Protein AF-A0A7T7M7X9-F1 (afdb_monomer)

Organism: NCBI:txid675090

Solvent-accessible surface area (backbone atoms only — not comparable to full-atom values): 7424 Å² total; per-residue (Å²): 141,83,82,77,82,76,85,68,76,77,80,59,89,88,63,66,50,75,42,76,69,51,56,84,47,11,59,48,50,30,51,54,44,69,73,36,83,73,40,56,79,83,45,88,50,90,43,52,68,48,18,26,50,51,46,42,60,51,60,75,41,61,79,72,27,53,53,35,24,33,21,50,99,84,73,45,63,78,45,77,46,76,41,69,82,81,81,84,90,76,86,80,79,58,93,83,53,77,80,77,75,83,87,83,71,83,52,76,75,55,67,76,74,111

Nearest PDB structures (foldseek):
  6tdf-assembly1_A  TM=6.635E-01  e=1.095E-01  Aspergillus fumigatus Af293
  5wph-assembly1_A  TM=7.328E-01  e=7.695E-01  Pseudomonas putida KT2440
  3d8p-assembly1_A  TM=6.220E-01  e=2.479E+00  Staphy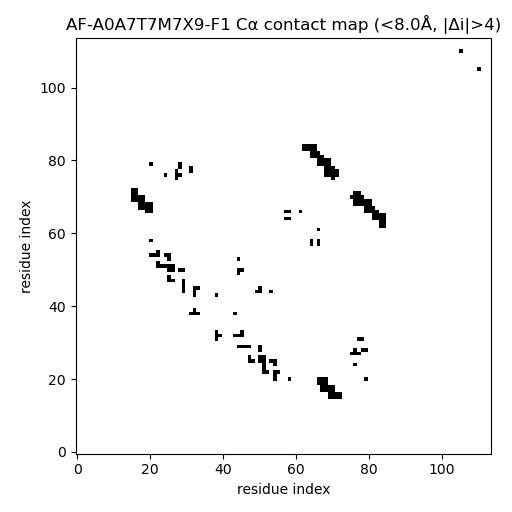lococcus aureus subsp. aureus Mu50
  1hyh-assembly1_B  TM=2.434E-01  e=4.170E+00  Weissella confusa

Foldseek 3Di:
DDDDDDPDPPPDVPQFDKDQDDLVLLVVQLVVCVPDPVVCVVPDDNDSVSSSVVSVVLVVDCQAWPKIFGHHPVRRGPDIDTDHDDDDPDDDDDPPDDDDDPDPDDDPVVVVVD

Mean predicted aligned error: 11.96 Å

InterPro domains:
  IPR016181 Acyl-CoA N-acyltransferase [SSF55729] (18-87)

Secondary structure (DSSP, 8-state):
------------TT---EE---GGGHHHHHHHHHH-GGGGGG----SHHHHHHHHHHHHH-TTT---EEEE-TTS-EEEEE-------------TTSPPPPPP-S--HHHHTT-

Radius of gyration: 20.54 Å; Cα contacts (8 Å, |Δi|>4): 111; chains: 1; bounding box: 39×33×60 Å

Structure (mmCIF, N/CA/C/O backbone):
data_AF-A0A7T7M7X9-F1
#
_entry.id   AF-A0A7T7M7X9-F1
#
loop_
_atom_site.group_PDB
_atom_site.id
_atom_site.type_symbol
_atom_site.label_atom_id
_atom_site.label_alt_id
_atom_site.label_comp_id
_atom_site.label_asym_id
_atom_site.label_entity_id
_atom_site.label_seq_id
_atom_site.pdbx_PDB_ins_code
_atom_site.Cartn_x
_atom_site.Cartn_y
_atom_site.Cartn_z
_atom_site.occupancy
_atom_site.B_iso_or_equiv
_atom_site.auth_seq_id
_atom_site.auth_comp_id
_atom_site.auth_asym_id
_atom_site.auth_atom_id
_atom_site.pdbx_PDB_model_num
ATOM 1 N N . MET A 1 1 ? -9.801 -11.186 -44.175 1.00 38.00 1 MET A N 1
ATOM 2 C CA . MET A 1 1 ? -10.035 -11.445 -42.740 1.00 38.00 1 MET A CA 1
ATOM 3 C C . MET A 1 1 ? -8.677 -11.386 -42.061 1.00 38.00 1 MET A C 1
ATOM 5 O O . MET A 1 1 ? -7.926 -12.339 -42.177 1.00 38.00 1 MET A O 1
ATOM 9 N N . SER A 1 2 ? -8.301 -10.235 -41.500 1.00 39.72 2 SER A N 1
ATOM 10 C CA . SER A 1 2 ? -6.996 -10.037 -40.853 1.00 39.72 2 SER A CA 1
ATOM 11 C C . SER A 1 2 ? -7.270 -9.648 -39.407 1.00 39.72 2 SER A C 1
ATOM 13 O O . SER A 1 2 ? -7.784 -8.561 -39.159 1.00 39.72 2 SER A O 1
ATOM 15 N N . GLY A 1 3 ? -7.040 -10.582 -38.484 1.00 34.94 3 GLY A N 1
ATOM 16 C CA . GLY A 1 3 ? -7.169 -10.351 -37.049 1.00 34.94 3 GLY A CA 1
ATOM 17 C C . GLY A 1 3 ? -5.982 -9.537 -36.548 1.00 34.94 3 GLY A C 1
ATOM 18 O O . GLY A 1 3 ? -4.839 -9.844 -36.884 1.00 34.94 3 GLY A O 1
ATOM 19 N N . ALA A 1 4 ? -6.257 -8.487 -35.780 1.00 39.09 4 ALA A N 1
ATOM 20 C CA . ALA A 1 4 ? -5.232 -7.752 -35.056 1.00 39.09 4 ALA A CA 1
ATOM 21 C C . ALA A 1 4 ? -4.549 -8.686 -34.035 1.00 39.09 4 ALA A C 1
ATOM 23 O O . ALA A 1 4 ? -5.247 -9.477 -33.394 1.00 39.09 4 ALA A O 1
ATOM 24 N N . PRO A 1 5 ? -3.219 -8.619 -33.850 1.00 43.16 5 PRO A N 1
ATOM 25 C CA . PRO A 1 5 ? -2.587 -9.274 -32.716 1.00 43.16 5 PRO A CA 1
ATOM 26 C C . PRO A 1 5 ? -3.084 -8.582 -31.445 1.00 43.16 5 PRO A C 1
ATOM 28 O O . PRO A 1 5 ? -2.848 -7.391 -31.239 1.00 43.16 5 PRO A O 1
ATOM 31 N N . GLY A 1 6 ? -3.833 -9.322 -30.626 1.00 37.06 6 GLY A N 1
ATOM 32 C CA . GLY A 1 6 ? -4.277 -8.860 -29.321 1.00 37.06 6 GLY A CA 1
ATOM 33 C C . GLY A 1 6 ? -3.067 -8.433 -28.502 1.00 37.06 6 GLY A C 1
ATOM 34 O O . GLY A 1 6 ? -2.123 -9.207 -28.338 1.00 37.06 6 GLY A O 1
ATOM 35 N N . GLY A 1 7 ? -3.095 -7.193 -28.016 1.00 38.06 7 GLY A N 1
ATOM 36 C CA . GLY A 1 7 ? -2.168 -6.689 -27.013 1.00 38.06 7 GLY A CA 1
ATOM 37 C C . GLY A 1 7 ? -2.398 -7.424 -25.700 1.00 38.06 7 GLY A C 1
ATOM 38 O O . GLY A 1 7 ? -3.015 -6.890 -24.786 1.00 38.06 7 GLY A O 1
ATOM 39 N N . GLY A 1 8 ? -1.947 -8.673 -25.624 1.00 37.25 8 GLY A N 1
ATOM 40 C CA . GLY A 1 8 ? -1.764 -9.345 -24.354 1.00 37.25 8 GLY A CA 1
ATOM 41 C C . GLY A 1 8 ? -0.643 -8.613 -23.640 1.00 37.25 8 GLY A C 1
ATOM 42 O O . GLY A 1 8 ? 0.512 -8.711 -24.056 1.00 37.25 8 GLY A O 1
ATOM 43 N N . LEU A 1 9 ? -0.981 -7.848 -22.598 1.00 53.09 9 LEU A N 1
ATOM 44 C CA . LEU A 1 9 ? -0.011 -7.539 -21.556 1.00 53.09 9 LEU A CA 1
ATOM 45 C C . LEU A 1 9 ? 0.648 -8.878 -21.204 1.00 53.09 9 LEU A C 1
ATOM 47 O O . LEU A 1 9 ? -0.053 -9.824 -20.856 1.00 53.09 9 LEU A O 1
ATOM 51 N N . LEU A 1 10 ? 1.962 -8.989 -21.398 1.00 50.38 10 LEU A N 1
ATOM 52 C CA . LEU A 1 10 ? 2.714 -10.170 -20.996 1.00 50.38 10 LEU A CA 1
ATOM 53 C C . LEU A 1 10 ? 2.456 -10.375 -19.503 1.00 50.38 10 LEU A C 1
ATOM 55 O O . LEU A 1 10 ? 2.957 -9.599 -18.689 1.00 50.38 10 LEU A O 1
ATOM 59 N N . GLU A 1 11 ? 1.657 -11.380 -19.14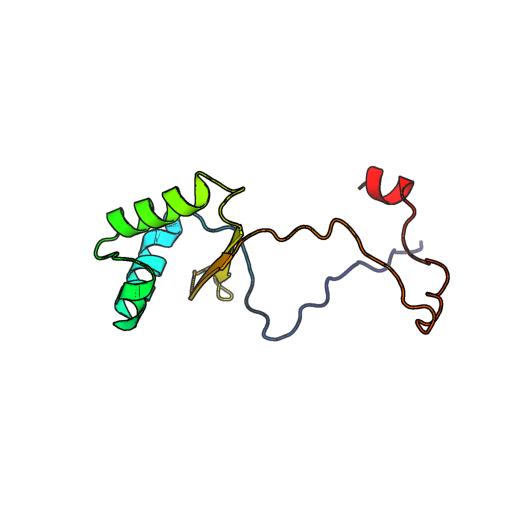4 1.00 51.91 11 GLU A N 1
ATOM 60 C CA . GLU A 1 11 ? 1.576 -11.811 -17.757 1.00 51.91 11 GLU A CA 1
ATOM 61 C C . GLU A 1 11 ? 2.970 -12.278 -17.365 1.00 51.91 11 GLU A C 1
ATOM 63 O O . GLU A 1 11 ? 3.511 -13.225 -17.937 1.00 51.91 11 GLU A O 1
ATOM 68 N N . VAL A 1 12 ? 3.595 -11.542 -16.451 1.00 57.53 12 VAL A N 1
ATOM 69 C CA . VAL A 1 12 ? 4.898 -11.898 -15.903 1.00 57.53 12 VAL A CA 1
ATOM 70 C C . VAL A 1 12 ? 4.628 -13.001 -14.881 1.00 57.53 12 VAL A C 1
ATOM 72 O O . VAL A 1 12 ? 4.008 -12.715 -13.855 1.00 57.53 12 VAL A O 1
ATOM 75 N N . PRO A 1 13 ? 5.045 -14.257 -15.124 1.00 53.75 13 PRO A N 1
ATOM 76 C CA . PRO A 1 13 ? 4.786 -15.340 -14.184 1.00 53.75 13 PRO A CA 1
ATOM 77 C C . PRO A 1 13 ? 5.401 -14.996 -12.824 1.00 53.75 13 PRO A C 1
ATOM 79 O O . PRO A 1 13 ? 6.593 -14.699 -12.741 1.00 53.75 13 PRO A O 1
ATOM 82 N N . GLY A 1 14 ? 4.584 -15.010 -11.768 1.00 64.06 14 GLY A N 1
ATOM 83 C CA . GLY A 1 14 ? 4.999 -14.625 -10.414 1.00 64.06 14 GLY A CA 1
ATOM 84 C C . GLY A 1 14 ? 4.865 -13.133 -10.079 1.00 64.06 14 GLY A C 1
ATOM 85 O O . GLY A 1 14 ? 5.294 -12.726 -9.000 1.00 64.06 14 GLY A O 1
ATOM 86 N N . ALA A 1 15 ? 4.277 -12.311 -10.954 1.00 68.31 15 ALA A N 1
ATOM 87 C CA . ALA A 1 15 ? 3.873 -10.958 -10.588 1.00 68.31 15 ALA A CA 1
ATOM 88 C C . ALA A 1 15 ? 2.578 -11.002 -9.769 1.00 68.31 15 ALA A C 1
ATOM 90 O O . ALA A 1 15 ? 1.528 -11.380 -10.280 1.00 68.31 15 ALA A O 1
ATOM 91 N N . ALA A 1 16 ? 2.656 -10.598 -8.502 1.00 80.69 16 ALA A N 1
ATOM 92 C CA . ALA A 1 16 ? 1.468 -10.404 -7.682 1.00 80.69 16 ALA A CA 1
ATOM 93 C C . ALA A 1 16 ? 0.603 -9.277 -8.285 1.00 80.69 16 ALA A C 1
ATOM 95 O O . ALA A 1 16 ? 1.147 -8.197 -8.565 1.00 80.69 16 ALA A O 1
ATOM 96 N N . PRO A 1 17 ? -0.709 -9.488 -8.497 1.00 90.00 17 PRO A N 1
ATOM 97 C CA . PRO A 1 17 ? -1.575 -8.447 -9.027 1.00 90.00 17 PRO A CA 1
ATOM 98 C C . PRO A 1 17 ? -1.607 -7.215 -8.115 1.00 90.00 17 PRO A C 1
ATOM 100 O O . PRO A 1 17 ? -1.557 -7.306 -6.885 1.00 90.00 17 PRO A O 1
ATOM 103 N N . LEU A 1 18 ? -1.694 -6.040 -8.740 1.00 92.44 18 LEU A N 1
ATOM 104 C CA . LEU A 1 18 ? -1.854 -4.764 -8.049 1.00 92.44 18 LEU A CA 1
ATOM 105 C C . LEU A 1 18 ? -3.236 -4.192 -8.331 1.00 92.44 18 LEU A C 1
ATOM 107 O O . LEU A 1 18 ? -3.685 -4.149 -9.479 1.00 92.44 18 LEU A O 1
ATOM 111 N N . ARG A 1 19 ? -3.882 -3.662 -7.293 1.00 94.25 19 ARG A N 1
ATOM 112 C CA . ARG A 1 19 ? -5.129 -2.904 -7.436 1.00 94.25 19 ARG A CA 1
ATOM 113 C C . ARG A 1 19 ? -5.187 -1.711 -6.500 1.00 94.25 19 ARG A C 1
ATOM 115 O O . ARG A 1 19 ? -4.398 -1.582 -5.566 1.00 94.25 19 ARG A O 1
ATOM 122 N N . ARG A 1 20 ? -6.178 -0.843 -6.712 1.00 93.50 20 ARG A N 1
ATOM 123 C CA . ARG A 1 20 ? -6.502 0.191 -5.728 1.00 93.50 20 ARG A CA 1
ATOM 124 C C . ARG A 1 20 ? -6.991 -0.461 -4.421 1.00 93.50 20 ARG A C 1
ATOM 126 O O . ARG A 1 20 ? -7.792 -1.406 -4.484 1.00 93.50 20 ARG A O 1
ATOM 133 N N . PRO A 1 21 ? -6.525 0.014 -3.252 1.00 94.31 21 PRO A N 1
ATOM 134 C CA . PRO A 1 21 ? -7.060 -0.420 -1.969 1.00 94.31 21 PRO A CA 1
ATOM 135 C C . PRO A 1 21 ? -8.545 -0.084 -1.849 1.00 94.31 21 PRO A C 1
ATOM 137 O O . PRO A 1 21 ? -9.034 0.898 -2.411 1.00 94.31 21 PRO A O 1
ATOM 140 N N . ARG A 1 22 ? -9.261 -0.902 -1.088 1.00 95.19 22 ARG A N 1
ATOM 141 C CA . ARG A 1 22 ? -10.681 -0.746 -0.781 1.00 95.19 22 ARG A CA 1
ATOM 142 C C . ARG A 1 22 ? -10.821 -0.665 0.729 1.00 95.19 22 ARG A C 1
ATOM 144 O O . ARG A 1 22 ? -10.111 -1.351 1.453 1.00 95.19 22 ARG A O 1
ATOM 151 N N . VAL A 1 23 ? -11.792 0.099 1.228 1.00 96.00 23 VAL A N 1
ATOM 152 C CA . VAL A 1 23 ? -12.051 0.179 2.680 1.00 96.00 23 VAL A CA 1
ATOM 153 C C . VAL A 1 23 ? -12.286 -1.210 3.288 1.00 96.00 23 VAL A C 1
ATOM 155 O O . VAL A 1 23 ? -11.867 -1.455 4.411 1.00 96.00 23 VAL A O 1
ATOM 158 N N . SER A 1 24 ? -12.883 -2.138 2.535 1.00 96.06 24 SER A N 1
ATOM 159 C CA . SER A 1 24 ? -13.096 -3.531 2.947 1.00 96.06 24 SER A CA 1
ATOM 160 C C . SER A 1 24 ? -11.813 -4.333 3.193 1.00 96.06 24 SER A C 1
ATOM 162 O O . SER A 1 24 ? -11.897 -5.409 3.773 1.00 96.06 24 SER A O 1
ATOM 164 N N . ASP A 1 25 ? -10.641 -3.838 2.787 1.00 96.56 25 ASP A N 1
ATOM 165 C CA . ASP A 1 25 ? -9.353 -4.501 3.022 1.00 96.56 25 ASP A CA 1
ATOM 166 C C . ASP A 1 25 ? -8.880 -4.393 4.486 1.00 96.56 25 ASP A C 1
ATOM 168 O O . ASP A 1 25 ? -7.875 -4.997 4.861 1.00 96.56 25 ASP A O 1
ATOM 172 N N . G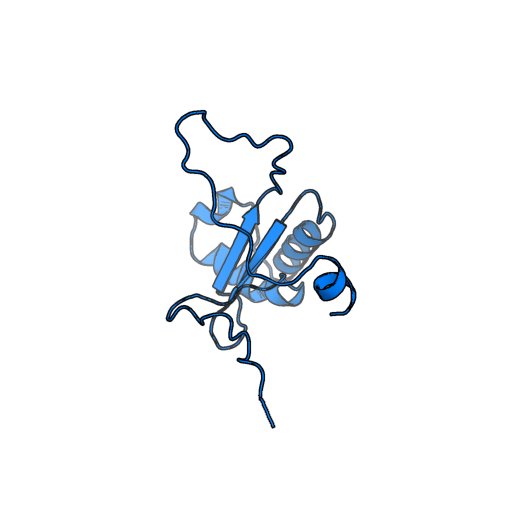LY A 1 26 ? -9.593 -3.647 5.341 1.00 96.19 26 GLY A N 1
ATOM 173 C CA . GLY A 1 26 ? -9.205 -3.410 6.735 1.00 96.19 26 GLY A CA 1
ATOM 174 C C . GLY A 1 26 ? -8.852 -4.657 7.554 1.00 96.19 26 GLY A C 1
ATOM 175 O O . GLY A 1 26 ? -7.848 -4.608 8.260 1.00 96.19 26 GLY A O 1
ATOM 176 N N . PRO A 1 27 ? -9.588 -5.784 7.480 1.00 96.69 27 PRO A N 1
ATOM 177 C CA . PRO A 1 27 ? -9.192 -7.003 8.184 1.00 96.69 27 PRO A CA 1
ATOM 178 C C . PRO A 1 27 ? -7.792 -7.496 7.789 1.00 96.69 27 PRO A C 1
ATOM 180 O O . PRO A 1 27 ? -6.984 -7.782 8.666 1.00 96.69 27 PRO A O 1
ATOM 183 N N . ALA A 1 28 ? -7.462 -7.496 6.495 1.00 95.69 28 ALA A N 1
ATOM 184 C CA . ALA A 1 28 ? -6.140 -7.900 6.014 1.00 95.69 28 ALA A CA 1
ATOM 185 C C . ALA A 1 28 ? -5.041 -6.904 6.428 1.00 95.69 28 ALA A C 1
ATOM 187 O O . ALA A 1 28 ? -3.932 -7.304 6.778 1.00 95.69 28 ALA A O 1
ATOM 188 N N . VAL A 1 29 ? -5.355 -5.604 6.463 1.00 94.50 29 VAL A N 1
ATOM 189 C CA . VAL A 1 29 ? -4.443 -4.576 6.993 1.00 94.50 29 VAL A CA 1
ATOM 190 C C . VAL A 1 29 ? -4.177 -4.797 8.483 1.00 94.50 29 VAL A C 1
ATOM 192 O O . VAL A 1 29 ? -3.031 -4.722 8.920 1.00 94.50 29 VAL A O 1
ATOM 195 N N . LEU A 1 30 ? -5.206 -5.108 9.274 1.00 95.38 30 LEU A N 1
ATOM 196 C CA . LEU A 1 30 ? -5.037 -5.428 10.690 1.00 95.38 30 LEU A CA 1
ATOM 197 C C . LEU A 1 30 ? -4.153 -6.664 10.891 1.00 95.38 30 LEU A C 1
ATOM 199 O O . LEU A 1 30 ? -3.293 -6.657 11.773 1.00 95.38 30 LEU A O 1
ATOM 203 N N . ASP A 1 31 ? -4.355 -7.703 10.084 1.00 94.50 31 ASP A N 1
ATOM 204 C CA . ASP A 1 31 ? -3.534 -8.913 10.133 1.00 94.50 31 ASP A CA 1
ATOM 205 C C . ASP A 1 31 ? -2.065 -8.599 9.815 1.00 94.50 31 ASP A C 1
ATOM 207 O O . ASP A 1 31 ? -1.176 -9.059 10.535 1.00 94.50 31 ASP A O 1
ATOM 211 N N . ALA A 1 32 ? -1.803 -7.725 8.837 1.00 90.94 32 ALA A N 1
ATOM 212 C CA . ALA A 1 32 ? -0.455 -7.239 8.543 1.00 90.94 32 ALA A CA 1
ATOM 213 C C . ALA A 1 32 ? 0.162 -6.460 9.722 1.00 90.94 32 ALA A C 1
ATOM 215 O O . ALA A 1 32 ? 1.296 -6.724 10.114 1.00 90.94 32 ALA A O 1
ATOM 216 N N . PHE A 1 33 ? -0.581 -5.554 10.370 1.00 92.25 33 PHE A N 1
ATOM 217 C CA . PHE A 1 33 ? -0.087 -4.836 11.559 1.00 92.25 33 PHE A CA 1
ATOM 218 C C . PHE A 1 33 ? 0.223 -5.762 12.747 1.00 92.25 33 PHE A C 1
ATOM 220 O O . PHE A 1 33 ? 1.025 -5.408 13.613 1.00 92.25 33 PHE A O 1
ATOM 227 N N . ARG A 1 34 ? -0.405 -6.942 12.804 1.00 92.25 34 ARG A N 1
ATOM 228 C CA . ARG A 1 34 ? -0.178 -7.952 13.848 1.00 92.25 34 ARG A CA 1
ATOM 229 C C . ARG A 1 34 ? 0.960 -8.916 13.528 1.00 92.25 34 ARG A C 1
ATOM 231 O O . ARG A 1 34 ? 1.461 -9.551 14.455 1.00 92.25 34 ARG A O 1
ATOM 238 N N . SER A 1 35 ? 1.367 -9.042 12.265 1.00 89.44 35 SER A N 1
ATOM 239 C CA . SER A 1 35 ? 2.367 -10.033 11.859 1.00 89.44 35 SER A CA 1
ATOM 240 C C . SER A 1 35 ? 3.796 -9.661 12.261 1.00 89.44 35 SER A C 1
ATOM 242 O O . SER A 1 35 ? 4.633 -10.554 12.370 1.00 89.44 35 SER A O 1
ATOM 244 N N . ASP 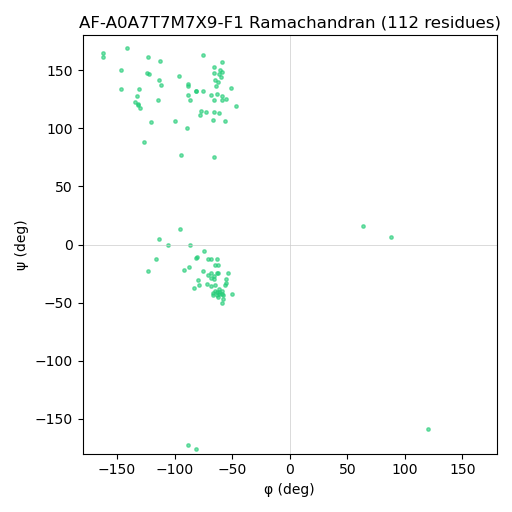A 1 36 ? 4.092 -8.374 12.491 1.00 87.38 36 ASP A N 1
ATOM 245 C CA . ASP A 1 36 ? 5.426 -7.914 12.898 1.00 87.38 36 ASP A CA 1
ATOM 246 C C . ASP A 1 36 ? 5.370 -6.692 13.833 1.00 87.38 36 ASP A C 1
ATOM 248 O O . ASP A 1 36 ? 4.701 -5.694 13.571 1.00 87.38 36 ASP A O 1
ATOM 252 N N . THR A 1 37 ? 6.148 -6.729 14.916 1.00 81.75 37 THR A N 1
ATOM 253 C CA . THR A 1 37 ? 6.287 -5.614 15.872 1.00 81.75 37 THR A CA 1
ATOM 254 C C . THR A 1 37 ? 6.891 -4.339 15.263 1.00 81.75 37 THR A C 1
ATOM 256 O O . THR A 1 37 ? 6.617 -3.232 15.743 1.00 81.75 37 THR A O 1
ATOM 259 N N . GLN A 1 38 ? 7.669 -4.454 14.182 1.00 87.25 38 GLN A N 1
ATOM 260 C CA . GLN A 1 38 ? 8.214 -3.318 13.432 1.00 87.25 38 GLN A CA 1
ATOM 261 C C . GLN A 1 38 ? 7.147 -2.552 12.636 1.00 87.25 38 GLN A C 1
ATOM 263 O O . GLN A 1 38 ? 7.409 -1.419 12.230 1.00 87.25 38 GLN A O 1
ATOM 268 N N . MET A 1 39 ? 5.933 -3.095 12.477 1.00 85.56 39 MET A N 1
ATOM 269 C CA . MET A 1 39 ? 4.807 -2.370 11.868 1.00 85.56 39 MET A CA 1
ATOM 270 C C . MET A 1 39 ? 4.395 -1.128 12.663 1.00 85.56 39 MET A C 1
ATOM 272 O O . MET A 1 39 ? 3.796 -0.217 12.100 1.00 85.56 39 MET A O 1
ATOM 276 N N . SER A 1 40 ? 4.803 -1.025 13.934 1.00 83.62 40 SER A N 1
ATOM 277 C CA . SER A 1 40 ? 4.666 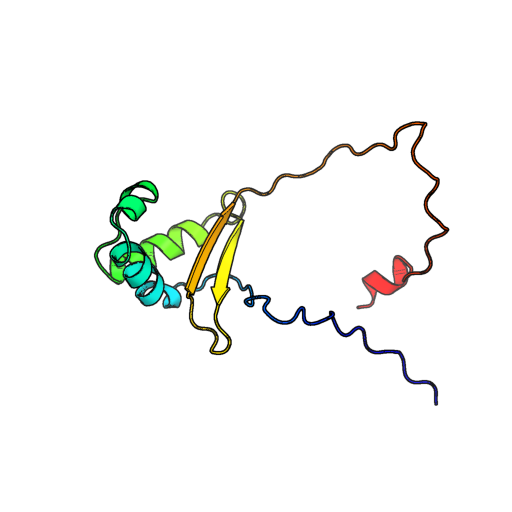0.195 14.743 1.00 83.62 40 SER A CA 1
ATOM 278 C C . SER A 1 40 ? 5.260 1.452 14.083 1.00 83.62 40 SER A C 1
ATOM 280 O O . SER A 1 40 ? 4.805 2.562 14.360 1.00 83.62 40 SER A O 1
ATOM 282 N N . ARG A 1 41 ? 6.235 1.297 13.174 1.00 85.06 41 ARG A N 1
ATOM 283 C CA . ARG A 1 41 ? 6.811 2.401 12.384 1.00 85.06 41 ARG A CA 1
ATOM 284 C C . ARG A 1 41 ? 5.812 3.026 11.408 1.00 85.06 41 ARG A C 1
ATOM 286 O O . ARG A 1 41 ? 5.914 4.215 11.138 1.00 85.06 41 ARG A O 1
ATOM 293 N N . GLN A 1 42 ? 4.852 2.238 10.920 1.00 83.75 42 GLN A N 1
ATOM 294 C CA . GLN A 1 42 ? 3.805 2.678 9.990 1.00 83.75 42 GLN A CA 1
ATOM 295 C C . GLN A 1 42 ? 2.582 3.265 10.711 1.00 83.75 42 GLN A C 1
ATOM 297 O O . GLN A 1 42 ? 1.613 3.677 10.073 1.00 83.75 42 GLN A O 1
ATOM 302 N N . GLY A 1 43 ? 2.611 3.291 12.046 1.00 83.75 43 GLY A N 1
ATOM 303 C CA . GLY A 1 43 ? 1.521 3.746 12.898 1.00 83.75 43 GLY A CA 1
ATOM 304 C C . GLY A 1 43 ? 1.039 2.650 13.840 1.00 83.75 43 GLY A C 1
ATOM 305 O O . GLY A 1 43 ? 1.748 1.702 14.167 1.00 83.75 43 GLY A O 1
ATOM 306 N N . THR A 1 44 ? -0.183 2.790 14.338 1.00 86.12 44 THR A N 1
ATOM 307 C CA . THR A 1 44 ? -0.790 1.806 15.236 1.00 86.12 44 THR A CA 1
ATOM 308 C C . THR A 1 44 ? -2.194 1.492 14.753 1.00 86.12 44 THR A C 1
ATOM 310 O O . THR A 1 44 ? -3.037 2.382 14.689 1.00 86.12 44 THR A O 1
ATOM 313 N N . VAL A 1 45 ? -2.425 0.217 14.448 1.00 91.69 45 VAL A N 1
ATOM 314 C CA . VAL A 1 45 ? -3.730 -0.351 14.112 1.00 91.69 45 VAL A CA 1
ATOM 315 C C . VAL A 1 45 ? -3.896 -1.623 14.937 1.00 91.69 45 VAL A C 1
ATOM 317 O O . VAL A 1 45 ? -3.072 -2.534 14.870 1.00 91.69 45 VAL A O 1
ATOM 320 N N . ARG A 1 46 ? -4.929 -1.668 15.775 1.00 92.50 46 ARG A N 1
ATOM 321 C CA . ARG A 1 46 ? -5.188 -2.757 16.734 1.00 92.50 46 ARG A CA 1
ATOM 322 C C . ARG A 1 46 ? -6.557 -3.392 16.538 1.00 92.50 46 ARG A C 1
ATOM 324 O O . ARG A 1 46 ? -6.753 -4.551 16.926 1.00 92.50 46 ARG A O 1
ATOM 331 N N . THR A 1 47 ? -7.483 -2.658 15.928 1.00 96.19 47 THR A N 1
ATOM 332 C CA . THR A 1 47 ? -8.853 -3.099 15.655 1.00 96.19 47 THR A CA 1
ATOM 333 C C . THR A 1 47 ? -9.185 -3.016 14.165 1.00 96.19 47 THR A C 1
ATOM 335 O O . THR A 1 47 ? -8.529 -2.314 13.398 1.00 96.19 47 THR A O 1
ATOM 338 N N . VAL A 1 48 ? -10.231 -3.735 13.745 1.00 97.00 48 VAL A N 1
ATOM 339 C CA . VAL A 1 48 ? -10.711 -3.699 12.351 1.00 97.00 48 VAL A CA 1
ATOM 340 C C . VAL A 1 48 ? -11.242 -2.308 11.995 1.00 97.00 48 VAL A C 1
ATOM 342 O O . VAL A 1 48 ? -11.052 -1.833 10.882 1.00 97.00 48 VAL A O 1
ATOM 345 N N . GLU A 1 49 ? -11.868 -1.618 12.948 1.00 96.81 49 GLU A N 1
ATOM 346 C CA . GLU A 1 49 ? -12.371 -0.257 12.755 1.00 96.81 49 GLU A CA 1
ATOM 347 C C . GLU A 1 49 ? -11.236 0.759 12.558 1.00 96.81 49 GLU A C 1
ATOM 349 O O . GLU A 1 49 ? -11.297 1.603 11.657 1.00 96.81 49 GLU A O 1
ATOM 354 N N . GLU A 1 50 ? -10.163 0.640 13.343 1.00 95.56 50 GLU A N 1
ATOM 355 C CA . GLU A 1 50 ? -8.943 1.424 13.144 1.00 95.56 50 GLU A CA 1
ATOM 356 C C . GLU A 1 50 ? -8.314 1.124 11.782 1.00 95.56 50 GLU A C 1
ATOM 358 O O . GLU A 1 50 ? -7.871 2.050 11.106 1.00 95.56 50 GLU A O 1
ATOM 363 N N . ALA A 1 51 ? -8.338 -0.134 11.335 1.00 95.81 51 ALA A N 1
ATOM 364 C CA . ALA A 1 51 ? -7.817 -0.520 10.028 1.00 95.81 51 ALA A CA 1
ATOM 365 C C . ALA A 1 51 ? -8.645 0.067 8.874 1.00 95.81 51 ALA A C 1
ATOM 367 O O . ALA A 1 51 ? -8.084 0.616 7.928 1.00 95.81 51 ALA A O 1
ATOM 368 N N . HIS A 1 52 ? -9.978 0.041 8.965 1.00 96.38 52 HIS A N 1
ATOM 369 C CA . HIS A 1 52 ? -10.841 0.730 8.000 1.00 96.38 52 HIS A CA 1
ATOM 370 C C . HIS A 1 52 ? -10.554 2.232 7.964 1.00 96.38 52 HIS A C 1
ATOM 372 O O . HIS A 1 52 ? -10.497 2.828 6.891 1.00 96.38 52 HIS A O 1
ATOM 378 N N . THR A 1 53 ? -10.369 2.846 9.133 1.00 94.75 53 THR A N 1
ATOM 379 C CA . THR A 1 53 ? -10.038 4.271 9.248 1.00 94.75 53 THR A CA 1
ATOM 380 C C . THR A 1 53 ? -8.674 4.574 8.636 1.00 94.75 53 THR A C 1
ATOM 382 O O . THR A 1 53 ? -8.527 5.575 7.940 1.00 94.75 53 THR A O 1
ATOM 385 N N . TYR A 1 54 ? -7.693 3.698 8.848 1.00 92.62 54 TYR A N 1
ATOM 386 C CA . TYR A 1 54 ? -6.371 3.790 8.243 1.00 92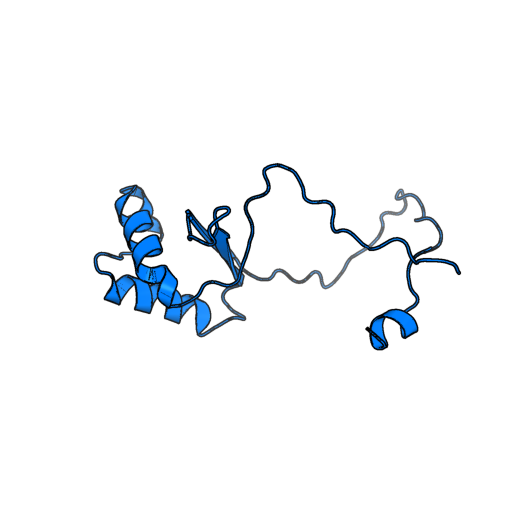.62 54 TYR A CA 1
ATOM 387 C C . TYR A 1 54 ? -6.458 3.769 6.712 1.00 92.62 54 TYR A C 1
ATOM 389 O O . TYR A 1 54 ? -5.958 4.684 6.063 1.00 92.62 54 TYR A O 1
ATOM 397 N N . VAL A 1 55 ? -7.181 2.802 6.133 1.00 93.81 55 VAL A N 1
ATOM 398 C CA . VAL A 1 55 ? -7.373 2.724 4.675 1.00 93.81 55 VAL A CA 1
ATOM 399 C C . VAL A 1 55 ? -8.135 3.936 4.139 1.00 93.81 55 VAL A C 1
ATOM 401 O O . VAL A 1 55 ? -7.756 4.475 3.108 1.00 93.81 55 VAL A O 1
ATOM 404 N N . LYS A 1 56 ? -9.176 4.415 4.832 1.00 93.38 56 LYS A N 1
ATOM 405 C CA . LYS A 1 56 ? -9.903 5.627 4.415 1.00 93.38 56 LYS A CA 1
ATOM 406 C C . LYS A 1 56 ? -8.986 6.843 4.319 1.00 93.38 56 LYS A C 1
ATOM 408 O O . LYS A 1 56 ? -8.998 7.509 3.297 1.00 93.38 56 LYS A O 1
ATOM 413 N N . ARG A 1 57 ? -8.138 7.078 5.325 1.00 90.56 57 ARG A N 1
ATOM 414 C CA . ARG A 1 57 ? -7.193 8.211 5.316 1.00 90.56 57 ARG A CA 1
ATOM 415 C C . ARG A 1 57 ? -6.248 8.173 4.120 1.00 90.56 57 ARG A C 1
ATOM 417 O O . ARG A 1 57 ? -5.987 9.208 3.526 1.00 90.56 57 ARG A O 1
ATOM 424 N N . LEU A 1 58 ? -5.777 6.982 3.759 1.00 89.12 58 LEU A N 1
ATOM 425 C CA . LEU A 1 58 ? -4.934 6.776 2.583 1.00 89.12 58 LEU A CA 1
ATOM 426 C C . LEU A 1 58 ? -5.664 7.063 1.260 1.00 89.12 58 LEU A C 1
ATOM 428 O O . LEU A 1 58 ? -5.027 7.399 0.269 1.00 89.12 58 LEU A O 1
ATOM 432 N N . LEU A 1 59 ? -6.990 6.905 1.231 1.00 90.00 59 LEU A N 1
ATOM 433 C CA . LEU A 1 59 ? -7.821 7.143 0.050 1.00 90.00 59 LEU A CA 1
ATOM 434 C C . LEU A 1 59 ? -8.374 8.576 -0.025 1.00 90.00 59 LEU A C 1
ATOM 436 O O . LEU A 1 59 ? -8.736 9.014 -1.115 1.00 90.00 59 LEU A O 1
ATOM 440 N N . ASP A 1 60 ? -8.452 9.289 1.103 1.00 89.50 60 ASP A N 1
ATOM 441 C CA . ASP A 1 60 ? -9.049 10.629 1.195 1.00 89.50 60 ASP A CA 1
ATOM 442 C C . ASP A 1 60 ? -8.227 11.701 0.452 1.00 89.50 60 ASP A C 1
ATOM 444 O O . ASP A 1 60 ? -8.812 12.654 -0.065 1.00 89.50 60 ASP A O 1
ATOM 448 N N . ASP A 1 61 ? -6.901 11.538 0.341 1.00 81.06 61 ASP A N 1
ATOM 449 C CA . ASP A 1 61 ? -6.031 12.411 -0.463 1.00 81.06 61 ASP A CA 1
ATOM 450 C C . ASP A 1 61 ? -5.173 11.607 -1.468 1.00 81.06 61 ASP A C 1
ATOM 452 O O . ASP A 1 61 ? -4.028 11.239 -1.185 1.00 81.06 61 ASP A O 1
ATOM 456 N N . PRO A 1 62 ? -5.700 11.353 -2.682 1.00 70.19 62 PRO A N 1
ATOM 457 C CA . PRO A 1 62 ? -4.986 10.621 -3.730 1.00 70.19 62 PRO A CA 1
ATOM 458 C C . PRO A 1 62 ? -3.782 11.371 -4.321 1.00 70.19 62 PRO A C 1
ATOM 460 O O . PRO A 1 62 ? -3.031 10.791 -5.110 1.00 70.19 62 PRO A O 1
ATOM 463 N N . GLN A 1 63 ? -3.638 12.671 -4.034 1.00 68.94 63 GLN A N 1
ATOM 464 C CA . GLN A 1 63 ? -2.474 13.452 -4.457 1.00 68.94 63 GLN A CA 1
ATOM 465 C C . GLN A 1 63 ? -1.314 13.255 -3.482 1.00 68.94 63 GLN A C 1
ATOM 467 O O . GLN A 1 63 ? -0.175 13.138 -3.929 1.00 68.94 63 GLN A O 1
ATOM 472 N N . ALA A 1 64 ? -1.609 13.151 -2.184 1.00 72.88 64 ALA A N 1
ATOM 473 C CA . ALA A 1 64 ? -0.619 12.833 -1.161 1.00 72.88 64 ALA A CA 1
ATOM 474 C C . ALA A 1 64 ? -0.160 11.366 -1.217 1.00 72.88 64 ALA A C 1
ATOM 476 O O . ALA A 1 64 ? 1.009 11.085 -0.959 1.00 72.88 64 ALA A O 1
ATOM 477 N N . HIS A 1 65 ? -1.059 10.444 -1.585 1.00 79.62 65 HIS A N 1
ATOM 478 C CA . HIS A 1 65 ? -0.801 9.007 -1.504 1.00 79.62 65 HIS A CA 1
ATOM 479 C C . HIS A 1 65 ? -1.135 8.262 -2.806 1.00 79.62 65 HIS A C 1
ATOM 481 O O . HIS A 1 65 ? -2.289 8.160 -3.232 1.00 79.62 65 HIS A O 1
ATOM 487 N N . GLN A 1 66 ? -0.122 7.654 -3.427 1.00 88.12 66 GLN A N 1
ATOM 488 C CA . GLN A 1 66 ? -0.284 6.668 -4.498 1.00 88.12 66 GLN A CA 1
ATOM 489 C C . GLN A 1 66 ? -0.276 5.259 -3.921 1.00 88.12 66 GLN A C 1
ATOM 491 O O . GLN A 1 66 ? 0.703 4.521 -4.027 1.00 88.12 66 GLN A O 1
ATOM 496 N N . VAL A 1 67 ? -1.408 4.881 -3.331 1.00 91.50 67 VAL A N 1
ATOM 497 C CA . VAL A 1 67 ? -1.522 3.592 -2.649 1.00 91.50 67 VAL A CA 1
ATOM 498 C C . VAL A 1 67 ? -1.956 2.479 -3.593 1.00 91.50 67 VAL A C 1
ATOM 500 O O . VAL A 1 67 ? -2.881 2.643 -4.403 1.00 91.50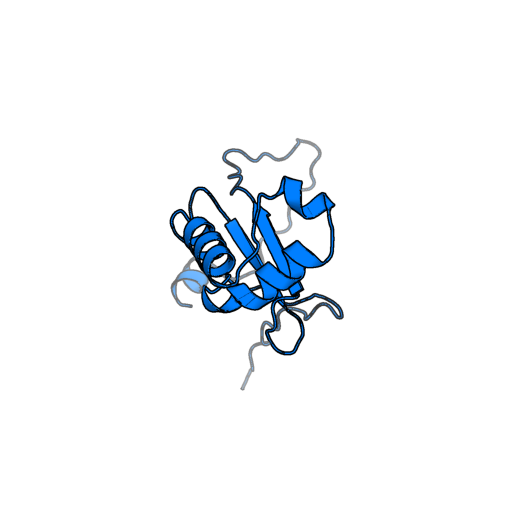 67 VAL A O 1
ATOM 503 N N . TRP A 1 68 ? -1.311 1.327 -3.424 1.00 93.88 68 TRP A N 1
ATOM 504 C CA . TRP A 1 68 ? -1.589 0.080 -4.124 1.00 93.88 68 TRP A CA 1
ATOM 505 C C . TRP A 1 68 ? -1.691 -1.081 -3.137 1.00 93.88 68 TRP A C 1
ATOM 507 O O . TRP A 1 68 ? -0.851 -1.249 -2.253 1.00 93.88 68 TRP A O 1
ATOM 517 N N . ALA A 1 69 ? -2.728 -1.896 -3.308 1.00 95.06 69 ALA A N 1
ATOM 518 C CA . ALA A 1 69 ? -2.846 -3.187 -2.656 1.00 95.06 69 ALA A CA 1
ATOM 519 C C . ALA A 1 69 ? -2.169 -4.243 -3.533 1.00 95.06 69 ALA A C 1
ATOM 521 O O . ALA A 1 69 ? -2.470 -4.343 -4.725 1.00 95.06 69 ALA A O 1
ATOM 522 N N . VAL A 1 70 ? -1.279 -5.020 -2.921 1.00 94.19 70 VAL A N 1
ATOM 523 C CA . VAL A 1 70 ? -0.734 -6.250 -3.494 1.00 94.19 70 VAL A CA 1
ATOM 524 C C . VAL A 1 70 ? -1.693 -7.369 -3.123 1.00 94.19 70 VAL A C 1
ATOM 526 O O . VAL A 1 70 ? -1.978 -7.551 -1.933 1.00 94.19 70 VAL A O 1
ATOM 529 N N . THR A 1 71 ? -2.199 -8.095 -4.114 1.00 94.62 71 THR A N 1
ATOM 530 C CA . THR A 1 71 ? -3.119 -9.212 -3.885 1.00 94.62 71 THR A CA 1
ATOM 531 C C . THR A 1 71 ? -2.486 -10.544 -4.249 1.00 94.62 71 THR A C 1
ATOM 533 O O . THR A 1 71 ? -1.518 -10.602 -5.005 1.00 94.62 71 THR A O 1
ATOM 536 N N . ASP A 1 72 ? -3.025 -11.616 -3.681 1.00 91.38 72 ASP A N 1
ATOM 537 C CA . ASP A 1 72 ? -2.856 -12.954 -4.243 1.00 91.38 72 ASP A CA 1
ATOM 538 C C . ASP A 1 72 ? -3.854 -13.187 -5.398 1.00 91.38 72 ASP A C 1
ATOM 540 O O . ASP A 1 72 ? -4.585 -12.274 -5.807 1.00 91.38 72 ASP A O 1
ATOM 544 N N . ASP A 1 73 ? -3.851 -14.403 -5.946 1.00 88.56 73 ASP A N 1
ATOM 545 C CA . ASP A 1 73 ? -4.693 -14.799 -7.082 1.00 88.56 73 ASP A CA 1
ATOM 546 C C . ASP A 1 73 ? -6.202 -14.774 -6.752 1.00 88.56 73 ASP A C 1
ATOM 548 O O . ASP A 1 73 ? -7.029 -14.695 -7.661 1.00 88.56 73 ASP A O 1
ATOM 552 N N . ASP A 1 74 ? -6.569 -14.775 -5.464 1.00 90.44 74 ASP A N 1
ATOM 553 C CA . ASP A 1 74 ? -7.954 -14.749 -4.973 1.00 90.44 74 ASP A CA 1
ATOM 554 C C . ASP A 1 74 ? -8.452 -13.316 -4.646 1.00 90.44 74 ASP A C 1
ATOM 556 O O . ASP A 1 74 ? -9.480 -13.141 -3.988 1.00 90.44 74 ASP A O 1
ATOM 560 N N . ASP A 1 75 ? -7.736 -12.269 -5.085 1.00 90.06 75 ASP A N 1
ATOM 561 C CA . ASP A 1 75 ? -8.000 -10.840 -4.791 1.00 90.06 75 ASP A CA 1
ATOM 562 C C . ASP A 1 75 ? -7.882 -10.467 -3.293 1.00 90.06 75 ASP A C 1
ATOM 564 O O . ASP A 1 75 ? -8.311 -9.384 -2.856 1.00 90.06 75 ASP A O 1
ATOM 568 N N . ARG A 1 76 ? -7.264 -11.334 -2.477 1.00 91.25 76 ARG A N 1
ATOM 569 C CA . ARG A 1 76 ? -7.021 -11.051 -1.061 1.00 91.25 76 ARG A CA 1
ATOM 570 C C . ARG A 1 76 ? -5.783 -10.179 -0.917 1.00 91.25 76 ARG A C 1
ATOM 572 O O . ARG A 1 76 ? -4.726 -10.473 -1.466 1.00 91.25 76 ARG A O 1
ATOM 579 N N . LEU A 1 77 ? -5.901 -9.110 -0.129 1.00 94.38 77 LEU A N 1
ATOM 580 C CA . LEU A 1 77 ? -4.773 -8.234 0.175 1.00 94.38 77 LEU A CA 1
ATOM 581 C C . LEU A 1 77 ? -3.722 -8.990 0.997 1.00 94.38 77 LEU A C 1
ATOM 583 O O . LEU A 1 77 ? -4.016 -9.495 2.080 1.00 94.38 77 LEU A O 1
ATOM 587 N N . ILE A 1 78 ? -2.492 -9.007 0.491 1.00 93.38 78 ILE A N 1
ATOM 588 C CA . ILE A 1 78 ? -1.314 -9.571 1.167 1.00 93.38 78 ILE A CA 1
ATOM 589 C C . ILE A 1 78 ? -0.257 -8.508 1.483 1.00 93.38 78 ILE A C 1
ATOM 591 O O . ILE A 1 78 ? 0.661 -8.756 2.262 1.00 93.38 78 ILE A O 1
ATOM 595 N N . GLY A 1 79 ? -0.387 -7.312 0.906 1.00 91.62 79 GLY A N 1
ATOM 596 C CA . GLY A 1 79 ? 0.504 -6.191 1.166 1.00 91.62 79 GLY A CA 1
ATOM 597 C C . GLY A 1 79 ? -0.099 -4.859 0.740 1.00 91.62 79 GLY A C 1
ATOM 598 O O . GLY A 1 79 ? -1.034 -4.802 -0.061 1.00 91.62 79 GLY A O 1
ATOM 599 N N . LEU A 1 8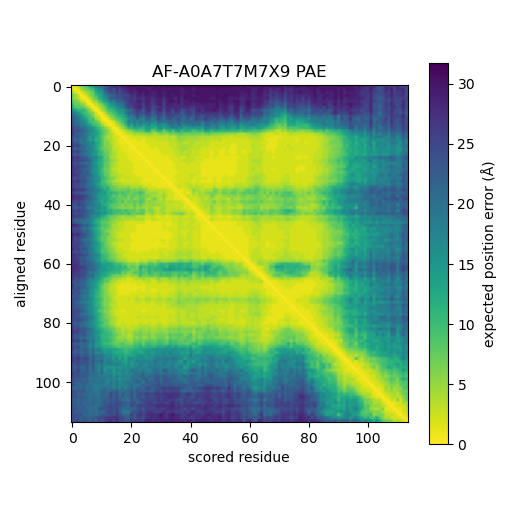0 ? 0.456 -3.779 1.281 1.00 92.75 80 LEU A N 1
ATOM 600 C CA . LEU A 1 80 ? 0.067 -2.413 0.957 1.00 92.75 80 LEU A CA 1
ATOM 601 C C . LEU A 1 80 ? 1.328 -1.584 0.704 1.00 92.75 80 LEU A C 1
ATOM 603 O O . LEU A 1 80 ? 2.249 -1.583 1.521 1.00 92.75 80 LEU A O 1
ATOM 607 N N . ILE A 1 81 ? 1.359 -0.898 -0.433 1.00 91.75 81 ILE A N 1
ATOM 608 C CA . ILE A 1 81 ? 2.442 -0.004 -0.833 1.00 91.75 81 ILE A CA 1
ATOM 609 C C . ILE A 1 81 ? 1.862 1.402 -0.878 1.00 91.75 81 ILE A C 1
ATOM 611 O O . ILE A 1 81 ? 0.879 1.632 -1.578 1.00 91.75 81 ILE A O 1
ATOM 615 N N . ASP A 1 82 ? 2.477 2.320 -0.143 1.00 89.75 82 ASP A N 1
ATOM 616 C CA . ASP A 1 82 ? 2.207 3.753 -0.209 1.00 89.75 82 ASP A CA 1
ATOM 617 C C . ASP A 1 82 ? 3.446 4.466 -0.760 1.00 89.75 82 ASP A C 1
ATOM 619 O O . ASP A 1 82 ? 4.582 4.081 -0.468 1.00 89.75 82 ASP A O 1
ATOM 623 N N . GLY A 1 83 ? 3.227 5.480 -1.584 1.00 87.44 83 GLY A N 1
ATOM 624 C CA . GLY A 1 83 ? 4.283 6.234 -2.235 1.00 87.44 83 GLY A CA 1
ATOM 625 C C . GLY A 1 83 ? 3.781 7.572 -2.748 1.00 87.44 83 GLY A C 1
ATOM 626 O O . GLY A 1 83 ? 2.584 7.804 -2.884 1.00 87.44 83 GLY A O 1
ATOM 627 N N . GLU A 1 84 ? 4.715 8.455 -3.066 1.00 84.69 84 GLU A N 1
ATOM 628 C CA . GLU A 1 84 ? 4.420 9.764 -3.636 1.00 84.69 84 GLU A CA 1
ATOM 629 C C . GLU A 1 84 ? 4.548 9.718 -5.163 1.00 84.69 84 GLU A C 1
ATOM 631 O O . GLU A 1 84 ? 5.410 9.027 -5.720 1.00 84.69 84 GLU A O 1
ATOM 636 N N . ARG A 1 85 ? 3.697 10.472 -5.864 1.00 82.38 85 ARG A N 1
ATOM 637 C CA . ARG A 1 85 ? 3.865 10.685 -7.301 1.00 82.38 85 ARG A CA 1
ATOM 638 C C . ARG A 1 85 ? 5.042 11.633 -7.526 1.00 82.38 85 ARG A C 1
ATOM 640 O O . ARG A 1 85 ? 4.954 12.815 -7.225 1.00 82.38 85 ARG A O 1
ATOM 647 N N . ILE A 1 86 ? 6.107 11.125 -8.136 1.00 82.31 86 ILE A N 1
ATOM 648 C CA . ILE A 1 86 ? 7.237 11.949 -8.566 1.00 82.31 86 ILE A CA 1
ATOM 649 C C . ILE A 1 86 ? 7.100 12.217 -10.065 1.00 82.31 86 ILE A C 1
ATOM 651 O O . ILE A 1 86 ? 7.311 11.328 -10.891 1.00 82.31 86 ILE A O 1
ATOM 655 N N . ASP A 1 87 ? 6.733 13.449 -10.411 1.00 83.19 87 ASP A N 1
ATOM 656 C CA . ASP A 1 87 ? 6.617 13.892 -11.799 1.00 83.19 87 ASP A CA 1
ATOM 657 C C . ASP A 1 87 ? 7.979 14.272 -12.395 1.00 83.19 87 ASP A C 1
ATOM 659 O O . ASP A 1 87 ? 8.748 15.047 -11.823 1.00 83.19 87 ASP A O 1
ATOM 663 N N . VAL A 1 88 ? 8.265 13.765 -13.597 1.00 84.75 88 VAL A N 1
ATOM 664 C CA . VAL A 1 88 ? 9.459 14.148 -14.362 1.00 84.75 88 VAL A CA 1
ATOM 665 C C . VAL A 1 88 ? 9.121 15.357 -15.230 1.00 84.75 88 VAL A C 1
ATOM 667 O O . VAL A 1 88 ? 8.521 15.223 -16.293 1.00 84.75 88 VAL A O 1
ATOM 670 N N . LEU A 1 89 ? 9.515 16.548 -14.773 1.00 81.12 89 LEU A N 1
ATOM 671 C CA . LEU A 1 89 ? 9.254 17.812 -15.481 1.00 81.12 89 LEU A CA 1
ATOM 672 C C . LEU A 1 89 ? 10.221 18.064 -16.642 1.00 81.12 89 LEU A C 1
ATOM 674 O O . LEU A 1 89 ? 9.859 18.685 -17.638 1.00 81.12 89 LEU A O 1
ATOM 678 N N . THR A 1 90 ? 11.449 17.566 -16.512 1.00 84.62 90 THR A N 1
ATOM 679 C CA . THR A 1 90 ? 12.503 17.736 -17.509 1.00 84.62 90 THR A CA 1
ATOM 680 C C . THR A 1 90 ? 13.179 16.398 -17.725 1.00 84.62 90 THR A C 1
ATOM 682 O O . THR A 1 90 ? 13.731 15.814 -16.795 1.00 84.62 90 THR A O 1
ATOM 685 N N . TYR A 1 91 ? 13.180 15.934 -18.966 1.00 80.88 91 TYR A N 1
ATOM 686 C CA . TYR A 1 91 ? 14.026 14.837 -19.407 1.00 80.88 91 TYR A CA 1
ATOM 687 C C . TYR A 1 91 ? 14.858 15.326 -20.594 1.00 80.88 91 TYR A C 1
ATOM 689 O O . TYR A 1 91 ? 14.432 16.188 -21.362 1.00 80.88 91 TYR A O 1
ATOM 697 N N . GLY A 1 92 ? 16.072 14.808 -20.730 1.00 78.56 92 GLY A N 1
ATOM 698 C CA . GLY A 1 92 ? 16.978 15.167 -21.812 1.00 78.56 92 GLY A CA 1
ATOM 699 C C . GLY A 1 92 ? 17.819 13.965 -22.200 1.00 78.56 92 GLY A C 1
ATOM 700 O O . GLY A 1 92 ? 18.101 13.109 -21.365 1.00 78.56 92 GLY A O 1
ATOM 701 N N . ARG A 1 93 ? 18.208 13.899 -23.472 1.00 85.19 93 ARG A N 1
ATOM 702 C CA . ARG A 1 93 ? 19.177 12.911 -23.948 1.00 85.19 93 ARG A CA 1
ATOM 703 C C . ARG A 1 93 ? 20.584 13.465 -23.799 1.00 85.19 93 ARG A C 1
ATOM 705 O O . ARG A 1 93 ? 20.835 14.621 -24.152 1.00 85.19 93 ARG A O 1
ATOM 712 N N . LEU A 1 94 ? 21.506 12.643 -23.316 1.00 84.31 94 LEU A N 1
ATOM 713 C CA . LEU A 1 94 ? 22.924 12.968 -23.395 1.00 84.31 94 LEU A CA 1
ATOM 714 C C . LEU A 1 94 ? 23.345 12.993 -24.865 1.00 84.31 94 LEU A C 1
ATOM 716 O O . LEU A 1 94 ? 22.797 12.282 -25.707 1.00 84.31 94 LEU A O 1
ATOM 720 N N . ARG A 1 95 ? 24.374 13.784 -25.185 1.00 83.06 95 ARG A N 1
ATOM 721 C CA . ARG A 1 95 ? 24.938 13.827 -26.546 1.00 83.06 95 ARG A CA 1
ATOM 722 C C . ARG A 1 95 ? 25.375 12.437 -27.037 1.00 83.06 95 ARG A C 1
ATOM 724 O O . ARG A 1 95 ? 25.359 12.189 -28.236 1.00 83.06 95 ARG A O 1
ATOM 731 N N . SER A 1 96 ? 25.775 11.565 -26.115 1.00 90.50 96 SER A N 1
ATOM 732 C CA . SER A 1 96 ? 26.205 10.190 -26.370 1.00 90.50 96 SER A CA 1
ATOM 733 C C . SER A 1 96 ? 25.065 9.189 -26.533 1.00 90.50 96 SER A C 1
ATOM 735 O O . SER A 1 96 ? 25.334 8.058 -26.932 1.00 90.50 96 SER A O 1
ATOM 737 N N . ASP A 1 97 ? 23.823 9.549 -26.204 1.00 90.31 97 ASP A N 1
ATOM 738 C CA . ASP A 1 97 ? 22.727 8.592 -26.304 1.00 90.31 97 ASP A CA 1
ATOM 739 C C . ASP A 1 97 ? 22.519 8.207 -27.777 1.00 90.31 97 ASP A C 1
ATOM 741 O O . ASP A 1 97 ? 22.581 9.072 -28.655 1.00 90.31 97 ASP A O 1
ATOM 745 N N . PRO A 1 98 ? 22.217 6.941 -28.094 1.00 87.50 98 PRO A N 1
ATOM 746 C CA . PRO A 1 98 ? 21.825 6.557 -29.443 1.00 87.50 98 PRO A CA 1
ATOM 747 C C . PRO A 1 98 ? 20.488 7.209 -29.812 1.00 87.50 98 PRO A C 1
ATOM 749 O O . PRO A 1 98 ? 19.639 7.459 -28.950 1.00 87.50 98 PRO A O 1
ATOM 752 N N . GLN A 1 99 ? 20.300 7.528 -31.093 1.00 83.75 99 GLN A N 1
ATOM 753 C CA . GLN A 1 99 ? 19.018 8.039 -31.573 1.00 83.75 99 GLN A CA 1
ATOM 754 C C . GLN A 1 99 ? 17.982 6.907 -31.490 1.00 83.75 99 GLN A C 1
ATOM 756 O O . GLN A 1 99 ? 18.269 5.812 -31.982 1.00 83.75 99 GLN A O 1
ATOM 761 N N . PRO A 1 100 ? 16.803 7.129 -30.876 1.00 81.38 100 PRO A N 1
ATOM 762 C CA . PRO A 1 100 ? 15.773 6.106 -30.873 1.00 81.38 100 PRO A CA 1
ATOM 763 C C . PRO A 1 100 ? 15.348 5.809 -32.318 1.00 81.38 100 PRO A C 1
ATOM 765 O O . PRO A 1 100 ? 15.362 6.714 -33.164 1.00 81.38 100 PRO A O 1
ATOM 768 N N . PRO A 1 101 ? 14.980 4.556 -32.622 1.00 86.44 101 PRO A N 1
ATOM 769 C CA . PRO A 1 101 ? 14.413 4.233 -33.920 1.00 86.44 101 PRO A CA 1
ATOM 770 C C . PRO A 1 101 ? 13.135 5.057 -34.155 1.00 86.44 101 PRO A C 1
ATOM 772 O O . PRO A 1 101 ? 12.499 5.497 -33.191 1.00 86.44 101 PRO A O 1
ATOM 775 N N . PRO A 1 102 ? 12.729 5.258 -35.421 1.00 89.06 102 PRO A N 1
ATOM 776 C CA . PRO A 1 102 ? 11.431 5.841 -35.729 1.00 89.06 102 PRO A CA 1
ATOM 777 C C . PRO A 1 102 ? 10.329 5.099 -34.967 1.00 89.06 102 PRO A C 1
ATOM 779 O O . PRO A 1 102 ? 10.332 3.867 -34.922 1.00 89.06 102 PRO A O 1
ATOM 782 N N . TRP A 1 103 ? 9.410 5.844 -34.355 1.00 82.75 103 TRP A N 1
ATOM 783 C CA . TRP A 1 103 ? 8.258 5.266 -33.669 1.00 82.75 103 TRP A CA 1
ATOM 784 C C . TRP A 1 103 ? 7.431 4.422 -34.649 1.00 82.75 103 TRP A C 1
ATOM 786 O O . TRP A 1 103 ? 7.073 4.900 -35.722 1.00 82.75 103 TRP A O 1
ATOM 796 N N . GLN A 1 104 ? 7.146 3.173 -34.275 1.00 85.81 104 GLN A N 1
ATOM 797 C CA . GLN A 1 104 ? 6.341 2.226 -35.066 1.00 85.81 104 GLN A CA 1
ATOM 798 C C . GLN A 1 104 ? 5.007 1.869 -34.389 1.00 85.81 104 GLN A C 1
ATOM 800 O O . GLN A 1 104 ? 4.299 0.983 -34.859 1.00 85.81 104 GLN A O 1
ATOM 805 N N . GLY A 1 105 ? 4.681 2.505 -33.261 1.00 79.50 105 GLY A N 1
ATOM 806 C CA . GLY A 1 105 ? 3.427 2.265 -32.548 1.00 79.50 105 GLY A CA 1
ATOM 807 C C . GLY A 1 105 ? 2.275 3.162 -33.029 1.00 79.50 105 GLY A C 1
ATOM 808 O O . GLY A 1 105 ? 2.424 3.884 -34.018 1.00 79.50 105 GLY A O 1
ATOM 809 N N . PRO A 1 106 ? 1.120 3.127 -32.337 1.00 79.06 106 PRO A N 1
ATOM 810 C CA . PRO A 1 106 ? -0.079 3.870 -32.728 1.00 79.06 106 PRO A CA 1
ATOM 811 C C . PRO A 1 106 ? 0.166 5.381 -32.797 1.00 79.06 106 PRO A C 1
ATOM 813 O O . PRO A 1 106 ? 0.999 5.932 -32.067 1.00 79.06 106 PRO A O 1
ATOM 816 N N . THR A 1 107 ? -0.553 6.050 -33.696 1.00 81.25 107 THR A N 1
ATOM 817 C CA . THR A 1 107 ? -0.518 7.512 -33.800 1.00 81.25 107 THR A CA 1
ATOM 818 C C . THR A 1 107 ? -1.315 8.150 -32.660 1.00 81.25 107 THR A C 1
ATOM 820 O O . THR A 1 107 ? -2.127 7.494 -32.008 1.00 81.25 107 THR A O 1
ATOM 823 N N . ALA A 1 108 ? -1.109 9.445 -32.409 1.00 69.56 108 ALA A N 1
ATOM 824 C CA . ALA A 1 108 ? -1.875 10.173 -31.392 1.00 69.56 108 ALA A CA 1
ATOM 825 C C . ALA A 1 108 ? -3.400 10.091 -31.633 1.00 69.56 108 ALA A C 1
ATOM 827 O O . ALA A 1 108 ? -4.162 9.945 -30.677 1.00 69.56 108 ALA A O 1
ATOM 828 N N . ASP A 1 109 ? -3.820 10.078 -32.902 1.00 72.88 109 ASP A N 1
ATOM 829 C CA . ASP A 1 109 ? -5.221 9.936 -33.319 1.00 72.88 109 ASP A CA 1
ATOM 830 C C . ASP A 1 109 ? -5.795 8.539 -33.020 1.00 72.88 109 ASP A C 1
ATOM 832 O O . ASP A 1 109 ? -7.008 8.367 -32.877 1.00 72.88 109 ASP A O 1
ATOM 836 N N . ASP A 1 110 ? -4.941 7.519 -32.916 1.00 71.25 110 ASP A N 1
ATOM 837 C CA . ASP A 1 110 ? -5.358 6.163 -32.556 1.00 71.25 110 ASP A CA 1
ATOM 838 C C . ASP A 1 110 ? -5.580 6.036 -31.044 1.00 71.25 110 ASP A C 1
ATOM 840 O O . ASP A 1 110 ? -6.523 5.372 -30.620 1.00 71.25 110 ASP A O 1
ATOM 844 N N . CYS A 1 111 ? -4.788 6.742 -30.230 1.00 51.00 111 CYS A N 1
ATOM 845 C CA . CYS A 1 111 ? -4.955 6.778 -28.774 1.00 51.00 111 CYS A CA 1
ATOM 846 C C . CYS A 1 111 ? -6.198 7.560 -28.321 1.00 51.00 111 CYS A C 1
ATOM 848 O O . CYS A 1 111 ? -6.725 7.285 -27.251 1.00 51.00 111 CYS A O 1
ATOM 850 N N . GLN A 1 112 ? -6.675 8.530 -29.107 1.00 56.50 112 GLN A N 1
ATOM 851 C CA . GLN A 1 112 ? -7.878 9.313 -28.777 1.00 56.50 112 GLN A CA 1
ATOM 852 C C . GLN A 1 112 ? -9.195 8.601 -29.118 1.00 56.50 112 GLN A C 1
ATOM 854 O O . GLN A 1 112 ? -10.263 9.077 -28.738 1.00 56.50 112 GLN A O 1
ATOM 859 N N . ARG A 1 113 ? -9.132 7.486 -29.854 1.00 50.34 113 ARG A N 1
ATOM 860 C CA . ARG A 1 113 ? -10.302 6.713 -30.301 1.00 50.34 113 ARG A CA 1
ATOM 861 C C . ARG A 1 113 ? -10.504 5.399 -29.535 1.00 50.34 113 ARG A C 1
ATOM 863 O O . ARG A 1 113 ? -11.451 4.681 -29.853 1.00 50.34 113 ARG A O 1
ATOM 870 N N . ALA A 1 114 ? -9.626 5.093 -28.581 1.00 47.22 114 ALA A N 1
ATOM 871 C CA . ALA A 1 114 ? -9.680 3.919 -27.709 1.00 47.22 114 ALA A CA 1
ATOM 872 C C . ALA A 1 114 ? -10.238 4.295 -26.330 1.00 47.22 114 ALA A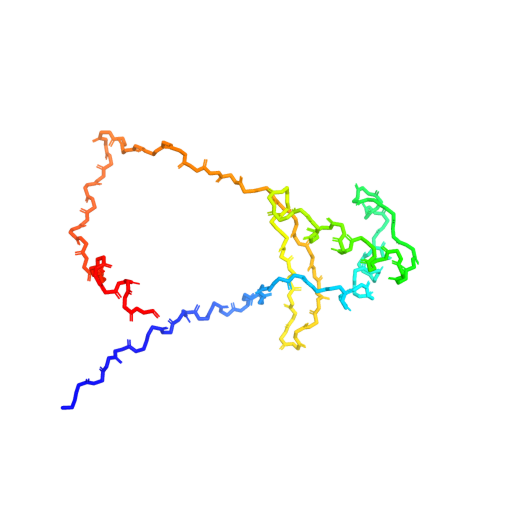 C 1
ATOM 874 O O . ALA A 1 114 ? -10.972 3.457 -25.763 1.00 47.22 114 ALA A O 1
#

pLDDT: mean 81.46, std 16.67, range [34.94, 97.0]

Sequence (114 aa):
MSGAPGGGLLEVPGAAPLRRPRVSDGPAVLDAFRSDTQMSRQGTVRTVEEAHTYVKRLLDDPQAHQVWAVTDDDDRLIGLIDGERIDVLTYGRLRSDPQPPPWQGPTADDCQRA